Protein AF-A0A2K8U9H6-F1 (afdb_monomer_lite)

Radius of gyration: 24.26 Å; chains: 1; bounding box: 60×61×40 Å

pLDDT: mean 83.41, std 13.48, range [53.53, 96.38]

Organism: NCBI:txid1166950

Secondary structure (DSSP, 8-state):
-HHHHHHHHHHHHHHHHHHHTT--------EEEEE-TTS-EEEEE----SS-----EEEE-TT-EEEEEPTTSSEEEEEE-SS-EEEEEETTEEEEEEEEE--PPPPP-

Sequence (109 aa):
MTFQLIGRAALAVFAAGALGLVCAPAPACTTFRIQSQDGAWLIGRSMEFGMSLDSQVMLVPRGYRLTSTRPDLKPGMDWTVKHGFAGINALGKDLSTLAIFAVGRRPRA

Structure (mmCIF, N/CA/C/O backbone):
data_AF-A0A2K8U9H6-F1
#
_entry.id   AF-A0A2K8U9H6-F1
#
loop_
_atom_site.group_PDB
_atom_site.id
_atom_site.type_symbol
_atom_site.label_atom_id
_atom_site.label_alt_id
_atom_site.label_comp_id
_atom_site.label_asym_id
_atom_site.label_entity_id
_atom_site.label_seq_id
_atom_site.pdbx_PDB_ins_code
_atom_site.Cartn_x
_atom_site.Cartn_y
_atom_site.Cartn_z
_atom_site.occupancy
_atom_site.B_iso_or_equiv
_atom_site.auth_seq_id
_atom_site.auth_comp_id
_atom_site.auth_asym_id
_atom_site.auth_atom_id
_atom_site.pdbx_PDB_model_num
ATOM 1 N N . MET A 1 1 ? 41.915 43.787 -13.543 1.00 53.56 1 MET A N 1
ATOM 2 C CA . MET A 1 1 ? 41.927 42.515 -12.776 1.00 53.56 1 MET A CA 1
ATOM 3 C C . MET A 1 1 ? 40.911 42.466 -11.631 1.00 53.56 1 MET A C 1
ATOM 5 O O . MET A 1 1 ? 40.362 41.402 -11.397 1.00 53.56 1 MET A O 1
ATOM 9 N N . THR A 1 2 ? 40.595 43.570 -10.947 1.00 54.91 2 THR A N 1
ATOM 10 C CA . THR A 1 2 ? 39.637 43.608 -9.817 1.00 54.91 2 THR A CA 1
ATOM 11 C C . THR A 1 2 ? 38.164 43.421 -10.220 1.00 54.91 2 THR A C 1
ATOM 13 O O . THR A 1 2 ? 37.440 42.691 -9.551 1.00 54.91 2 THR A O 1
ATOM 16 N N . PHE A 1 3 ? 37.726 43.976 -11.357 1.00 55.84 3 PHE A N 1
ATOM 17 C CA . PHE A 1 3 ? 36.334 43.859 -11.840 1.00 55.84 3 PHE A CA 1
ATOM 18 C C . PHE A 1 3 ? 35.919 42.415 -12.200 1.00 55.84 3 PHE A C 1
ATOM 20 O O . PHE A 1 3 ? 34.780 42.009 -11.979 1.00 55.84 3 PHE A O 1
ATOM 27 N N . GLN A 1 4 ? 36.859 41.604 -12.699 1.00 57.62 4 GLN A N 1
ATOM 28 C CA . GLN A 1 4 ? 36.622 40.193 -13.041 1.00 57.62 4 GLN A CA 1
ATOM 29 C C . GLN A 1 4 ? 36.521 39.290 -11.801 1.00 57.62 4 GLN A C 1
ATOM 31 O O . GLN A 1 4 ? 35.800 38.295 -11.825 1.00 57.62 4 GLN A O 1
ATOM 36 N N . LEU A 1 5 ? 37.217 39.632 -10.711 1.00 56.38 5 LEU A N 1
ATOM 37 C CA . LEU A 1 5 ? 37.144 38.909 -9.436 1.00 56.38 5 LEU A CA 1
ATOM 38 C C . LEU A 1 5 ? 35.804 39.154 -8.728 1.00 56.38 5 LEU A C 1
ATOM 40 O O . LEU A 1 5 ? 35.196 38.205 -8.238 1.00 56.38 5 LEU A O 1
ATOM 44 N N . ILE A 1 6 ? 35.301 40.394 -8.762 1.00 61.53 6 ILE A N 1
ATOM 45 C CA . ILE A 1 6 ? 33.992 40.763 -8.196 1.00 61.53 6 ILE A CA 1
ATOM 46 C C . ILE A 1 6 ? 32.854 40.058 -8.951 1.00 61.53 6 ILE A C 1
ATOM 48 O O . ILE A 1 6 ? 31.961 39.500 -8.320 1.00 61.53 6 ILE A O 1
ATOM 52 N N . GLY A 1 7 ? 32.916 39.990 -10.288 1.00 62.94 7 GLY A N 1
ATOM 53 C CA . GLY A 1 7 ? 31.912 39.283 -11.095 1.00 62.94 7 GLY A CA 1
ATOM 54 C C . GLY A 1 7 ? 31.860 37.770 -10.836 1.00 62.94 7 GLY A C 1
ATOM 55 O O . GLY A 1 7 ? 30.779 37.191 -10.767 1.00 62.94 7 GLY A O 1
ATOM 56 N N . ARG A 1 8 ? 33.016 37.123 -10.626 1.00 68.50 8 ARG A N 1
ATOM 57 C CA . ARG A 1 8 ? 33.093 35.683 -10.307 1.00 68.50 8 ARG A CA 1
ATOM 58 C C . ARG A 1 8 ? 32.609 35.375 -8.891 1.00 68.50 8 ARG A 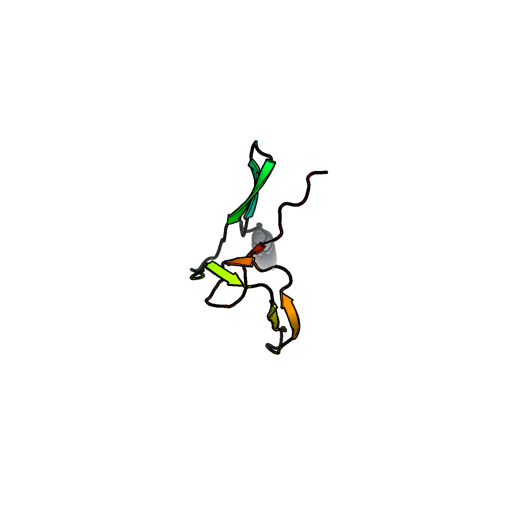C 1
ATOM 60 O O . ARG A 1 8 ? 31.921 34.378 -8.699 1.00 68.50 8 ARG A O 1
ATOM 67 N N . ALA A 1 9 ? 32.934 36.233 -7.924 1.00 69.38 9 ALA A N 1
ATOM 68 C CA . ALA A 1 9 ? 32.435 36.113 -6.556 1.00 69.38 9 ALA A CA 1
ATOM 69 C C . ALA A 1 9 ? 30.914 36.327 -6.493 1.00 69.38 9 ALA A C 1
ATOM 71 O O . ALA A 1 9 ? 30.213 35.532 -5.874 1.00 69.38 9 ALA A O 1
ATOM 72 N N . ALA A 1 10 ? 30.391 37.335 -7.201 1.00 71.88 10 ALA A N 1
ATOM 73 C CA . ALA A 1 10 ? 28.955 37.582 -7.296 1.00 71.88 10 ALA A CA 1
ATOM 74 C C . ALA A 1 10 ? 28.209 36.399 -7.937 1.00 71.88 10 ALA A C 1
ATOM 76 O O . ALA A 1 10 ? 27.188 35.965 -7.409 1.00 71.88 10 ALA A O 1
ATOM 77 N N . LEU A 1 11 ? 28.749 35.819 -9.017 1.00 73.25 11 LEU A N 1
ATOM 78 C CA . LEU A 1 11 ? 28.163 34.648 -9.676 1.00 73.25 11 LEU A CA 1
ATOM 79 C C . LEU A 1 11 ? 28.181 33.400 -8.775 1.00 73.25 11 LEU A C 1
ATOM 81 O O . LEU A 1 11 ? 27.200 32.662 -8.734 1.00 73.25 11 LEU A O 1
ATOM 85 N N . ALA A 1 12 ? 29.265 33.179 -8.024 1.00 74.75 12 ALA A N 1
ATOM 86 C CA . ALA A 1 12 ? 29.380 32.057 -7.093 1.00 74.75 12 ALA A CA 1
ATOM 87 C C . ALA A 1 12 ? 28.408 32.177 -5.905 1.00 74.75 12 ALA A C 1
ATOM 89 O O . ALA A 1 12 ? 27.791 31.187 -5.518 1.00 74.75 12 ALA A O 1
ATOM 90 N N . VAL A 1 13 ? 28.220 33.386 -5.364 1.00 75.94 13 VAL A N 1
ATOM 91 C CA . VAL A 1 13 ? 27.244 33.656 -4.294 1.00 75.94 13 VAL A CA 1
ATOM 92 C C . VAL A 1 13 ? 25.811 33.473 -4.799 1.00 75.94 13 VAL A C 1
ATOM 94 O O . VAL A 1 13 ? 24.995 32.867 -4.108 1.00 75.94 13 VAL A O 1
ATOM 97 N N . PHE A 1 14 ? 25.510 33.921 -6.021 1.00 74.62 14 PHE A N 1
ATOM 98 C CA . PHE A 1 14 ? 24.191 33.731 -6.628 1.00 74.62 14 PHE A CA 1
ATOM 99 C C . PHE A 1 14 ? 23.891 32.248 -6.896 1.00 74.62 14 PHE A C 1
ATOM 101 O O . PHE A 1 14 ? 22.796 31.775 -6.602 1.00 74.62 14 PHE A O 1
ATOM 108 N N . ALA A 1 15 ? 24.878 31.489 -7.386 1.00 72.88 15 ALA A N 1
ATOM 109 C CA . ALA A 1 15 ? 24.754 30.048 -7.606 1.00 72.88 15 ALA A CA 1
ATOM 110 C C . ALA A 1 15 ? 24.584 29.264 -6.291 1.00 72.88 15 ALA A C 1
ATOM 112 O O . ALA A 1 15 ? 23.748 28.364 -6.216 1.00 72.88 15 ALA A O 1
ATOM 113 N N . ALA A 1 16 ? 25.320 29.629 -5.236 1.00 70.25 16 ALA A N 1
ATOM 114 C CA . ALA A 1 16 ? 25.175 29.022 -3.912 1.00 70.25 16 ALA A CA 1
ATOM 115 C C . ALA A 1 16 ? 23.814 29.349 -3.266 1.00 70.25 16 ALA A C 1
ATOM 117 O O . ALA A 1 16 ? 23.185 28.470 -2.678 1.00 70.25 16 ALA A O 1
ATOM 118 N N . GLY A 1 17 ? 23.323 30.585 -3.426 1.00 68.75 17 GLY A N 1
ATOM 119 C CA . GLY A 1 17 ? 21.992 30.995 -2.969 1.00 68.75 17 GLY A CA 1
ATOM 120 C C . GLY A 1 17 ? 20.856 30.276 -3.704 1.00 68.75 17 GLY A C 1
ATOM 121 O O . GLY A 1 17 ? 19.891 29.849 -3.074 1.00 68.75 17 GLY A O 1
ATOM 122 N N . ALA A 1 18 ? 20.994 30.067 -5.017 1.00 65.81 18 ALA A N 1
ATOM 123 C CA . ALA A 1 18 ? 20.020 29.323 -5.815 1.00 65.81 18 ALA A CA 1
ATOM 124 C C . ALA A 1 18 ? 19.961 27.832 -5.435 1.00 65.81 18 ALA A C 1
ATOM 126 O O . ALA A 1 18 ? 18.876 27.256 -5.400 1.00 65.81 18 ALA A O 1
ATOM 127 N N . LEU A 1 19 ? 21.100 27.212 -5.099 1.00 62.56 19 LEU A N 1
ATOM 128 C CA . LEU A 1 19 ? 21.152 25.801 -4.701 1.00 62.56 19 LEU A CA 1
ATOM 129 C C . LEU A 1 19 ? 20.557 25.557 -3.300 1.00 62.56 19 LEU A C 1
ATOM 131 O O . LEU A 1 19 ? 19.986 24.497 -3.052 1.00 62.56 19 LEU A O 1
ATOM 135 N N . GLY A 1 20 ? 20.637 26.544 -2.401 1.00 62.81 20 GLY A N 1
ATOM 136 C CA . GLY A 1 20 ? 20.049 26.471 -1.058 1.00 62.81 20 GLY A CA 1
ATOM 137 C C . GLY A 1 20 ? 18.516 26.561 -1.020 1.00 62.81 20 GLY A C 1
ATOM 138 O O . GLY A 1 20 ? 17.906 26.083 -0.066 1.00 62.81 20 GLY A O 1
ATOM 139 N N . LEU A 1 21 ? 17.876 27.127 -2.053 1.00 60.75 21 LEU A N 1
ATOM 140 C CA . LEU A 1 21 ? 16.424 27.371 -2.080 1.00 60.75 21 LEU A CA 1
ATOM 141 C C . LEU A 1 21 ? 15.574 26.147 -2.479 1.00 60.75 21 LEU A C 1
ATOM 143 O O . LEU A 1 21 ? 14.353 26.184 -2.352 1.00 60.75 21 LEU A O 1
ATOM 147 N N . VAL A 1 22 ? 16.189 25.066 -2.971 1.00 60.56 22 VAL A N 1
ATOM 148 C CA . VAL A 1 22 ? 15.474 23.927 -3.592 1.00 60.56 22 VAL A CA 1
ATOM 149 C C . VAL A 1 22 ? 15.035 22.863 -2.572 1.00 60.56 22 VAL A C 1
ATOM 151 O O . VAL A 1 22 ? 14.282 21.955 -2.905 1.00 60.56 22 VAL A O 1
ATOM 154 N N . CYS A 1 23 ? 15.463 22.963 -1.310 1.00 58.97 23 CYS A N 1
ATOM 155 C CA . CYS A 1 23 ? 15.212 21.933 -0.293 1.00 58.97 23 CYS A CA 1
ATOM 156 C C . CYS A 1 23 ? 13.963 22.197 0.574 1.00 58.97 23 CYS A C 1
ATOM 158 O O . CYS A 1 23 ? 13.911 21.798 1.738 1.00 58.97 23 CYS A O 1
ATOM 160 N N . ALA A 1 24 ? 12.954 22.899 0.049 1.00 65.69 24 ALA A N 1
ATOM 161 C CA . ALA A 1 24 ? 11.684 23.031 0.759 1.00 65.69 24 ALA A CA 1
ATOM 162 C C . ALA A 1 24 ? 10.929 21.685 0.719 1.00 65.69 24 ALA A C 1
ATOM 164 O O . ALA A 1 24 ? 10.813 21.099 -0.361 1.00 65.69 24 ALA A O 1
ATOM 165 N N . PRO A 1 25 ? 10.405 21.173 1.851 1.00 66.94 25 PRO A N 1
ATOM 166 C CA . PRO A 1 25 ? 9.582 19.970 1.840 1.00 66.94 25 PRO A CA 1
ATOM 167 C C . PRO A 1 25 ? 8.340 20.232 0.984 1.00 66.94 25 PRO A C 1
ATOM 169 O O . PRO A 1 25 ? 7.498 21.060 1.330 1.00 66.94 25 PRO A O 1
ATOM 172 N N . ALA A 1 26 ? 8.235 19.542 -0.150 1.00 67.56 26 ALA A N 1
ATOM 173 C CA . ALA A 1 26 ? 7.024 19.574 -0.950 1.00 67.56 26 ALA A CA 1
ATOM 174 C C . ALA A 1 26 ? 5.906 18.870 -0.157 1.00 67.56 26 ALA A C 1
ATOM 176 O O . ALA A 1 26 ? 6.110 17.726 0.264 1.00 67.56 26 ALA A O 1
ATOM 177 N N . PRO A 1 27 ? 4.747 19.513 0.076 1.00 69.69 27 PRO A N 1
ATOM 178 C CA . PRO A 1 27 ? 3.604 18.828 0.664 1.00 69.69 27 PRO A CA 1
ATOM 179 C C . PRO A 1 27 ? 3.213 17.658 -0.248 1.00 69.69 27 PRO A C 1
ATOM 181 O O . PRO A 1 27 ? 2.879 17.849 -1.415 1.00 69.69 27 PRO A O 1
ATOM 184 N N . ALA A 1 28 ? 3.323 16.445 0.286 1.00 80.94 28 ALA A N 1
ATOM 185 C CA . ALA A 1 28 ? 3.035 15.190 -0.400 1.00 80.94 28 ALA A CA 1
ATOM 186 C C . ALA A 1 28 ? 1.964 14.406 0.383 1.00 80.94 28 ALA A C 1
ATOM 188 O O . ALA A 1 28 ? 1.231 14.989 1.186 1.00 80.94 28 ALA A O 1
ATOM 189 N N . CYS A 1 29 ? 1.908 13.085 0.177 1.00 88.62 29 CYS A N 1
ATOM 190 C CA . CYS A 1 29 ? 0.973 12.170 0.839 1.00 88.62 29 CYS A CA 1
ATOM 191 C C . CYS A 1 29 ? 0.856 12.441 2.343 1.00 88.62 29 CYS A C 1
ATOM 193 O O . CYS A 1 29 ? 1.802 12.221 3.101 1.00 88.62 29 CYS A O 1
ATOM 195 N N . THR A 1 30 ? -0.329 12.870 2.779 1.00 90.38 30 THR A N 1
ATOM 196 C CA . THR A 1 30 ? -0.641 13.111 4.190 1.00 90.38 30 THR A CA 1
ATOM 197 C C . THR A 1 30 ? -1.596 12.039 4.696 1.00 90.38 30 THR A C 1
ATOM 199 O O . THR A 1 30 ? -2.557 11.673 4.028 1.00 90.38 30 THR A O 1
ATOM 202 N N . THR A 1 31 ? -1.342 11.509 5.893 1.00 92.00 31 THR A N 1
ATOM 203 C CA . THR A 1 31 ? -2.210 10.515 6.541 1.00 92.00 31 THR A CA 1
ATOM 204 C C . THR A 1 31 ? -2.654 11.024 7.901 1.00 92.00 31 THR A C 1
ATOM 206 O O . THR A 1 31 ? -1.844 11.522 8.680 1.00 92.00 31 THR A O 1
ATOM 209 N N . PHE A 1 32 ? -3.937 10.856 8.209 1.00 93.06 32 PHE A N 1
ATOM 210 C CA . PHE A 1 32 ? -4.507 11.183 9.510 1.00 93.06 32 PHE A CA 1
ATOM 211 C C . PHE A 1 32 ? -5.415 10.059 10.004 1.00 93.06 32 PHE A C 1
ATOM 213 O O . PHE A 1 32 ? -5.886 9.217 9.237 1.00 93.06 32 PHE A O 1
ATOM 220 N N . ARG A 1 33 ? -5.669 10.045 11.314 1.00 94.19 33 ARG A N 1
ATOM 221 C CA . ARG A 1 33 ? -6.614 9.118 11.936 1.00 94.19 33 ARG A CA 1
ATOM 222 C C . ARG A 1 33 ? -7.570 9.857 12.855 1.00 94.19 33 ARG A C 1
ATOM 224 O O . ARG A 1 33 ? -7.165 10.796 13.535 1.00 94.19 33 ARG A O 1
ATOM 231 N N . ILE A 1 34 ? -8.809 9.393 12.901 1.00 95.12 34 ILE A N 1
ATOM 232 C CA . ILE A 1 34 ? -9.856 9.901 13.784 1.00 95.12 34 ILE A CA 1
ATOM 233 C C . ILE A 1 34 ? -10.362 8.729 14.616 1.00 95.12 34 ILE A C 1
ATOM 235 O O . ILE A 1 34 ? -10.591 7.643 14.080 1.00 95.12 34 ILE A O 1
ATOM 239 N N . GLN A 1 35 ? -10.521 8.946 15.920 1.00 95.50 35 GLN A N 1
ATOM 240 C CA . GLN A 1 35 ? -11.227 8.012 16.788 1.00 95.50 35 GLN A CA 1
ATOM 241 C C . GLN A 1 35 ? -12.675 8.470 16.926 1.00 95.50 35 GLN A C 1
ATO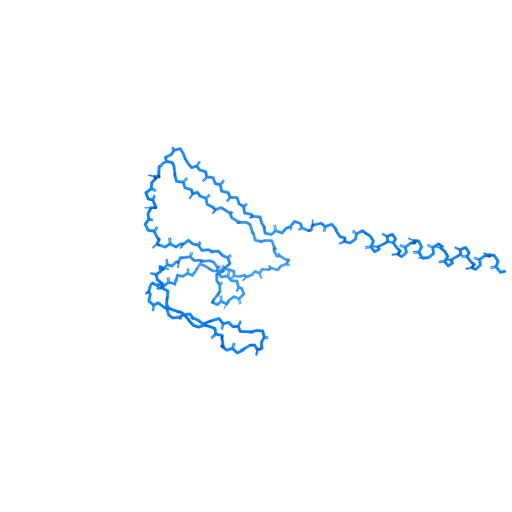M 243 O O . GLN A 1 35 ? -12.930 9.619 17.286 1.00 95.50 35 GLN A O 1
ATOM 248 N N . SER A 1 36 ? -13.621 7.589 16.630 1.00 93.56 36 SER A N 1
ATOM 249 C CA . SER A 1 36 ? -15.031 7.839 16.903 1.00 93.56 36 SER A CA 1
ATOM 250 C C . SER A 1 36 ? -15.337 7.661 18.394 1.00 93.56 36 SER A C 1
ATOM 252 O O . SER A 1 36 ? -14.584 7.018 19.130 1.00 93.56 36 SER A O 1
ATOM 254 N N . GLN A 1 37 ? -16.462 8.214 18.854 1.00 94.75 37 GLN A N 1
ATOM 255 C CA . GLN A 1 37 ? -16.864 8.140 20.267 1.00 94.75 37 GLN A CA 1
ATOM 256 C C . GLN A 1 37 ? -17.129 6.699 20.739 1.00 94.75 37 GLN A C 1
ATOM 258 O O . GLN A 1 37 ? -16.894 6.373 21.898 1.00 94.75 37 GLN A O 1
ATOM 263 N N . ASP A 1 38 ? -17.561 5.815 19.837 1.00 92.94 38 ASP A N 1
ATOM 264 C CA . ASP A 1 38 ? -17.729 4.376 20.083 1.00 92.94 38 ASP A CA 1
ATOM 265 C C . ASP A 1 38 ? -16.403 3.585 20.016 1.00 92.94 38 ASP A C 1
ATOM 267 O O . ASP A 1 38 ? -16.377 2.372 20.245 1.00 92.94 38 ASP A O 1
ATOM 271 N N . GLY A 1 39 ? -15.280 4.268 19.766 1.00 89.38 39 GLY A N 1
ATOM 272 C CA . GLY A 1 39 ? -13.925 3.726 19.842 1.00 89.38 39 GLY A CA 1
ATOM 273 C C . GLY A 1 39 ? -13.391 3.115 18.545 1.00 89.38 39 GLY A C 1
ATOM 274 O O . GLY A 1 39 ? -12.335 2.479 18.579 1.00 89.38 39 GLY A O 1
ATOM 275 N N . ALA A 1 40 ? -14.081 3.283 17.413 1.00 89.19 40 ALA A N 1
ATOM 276 C CA . ALA A 1 40 ? -13.573 2.870 16.109 1.00 89.19 40 ALA A CA 1
ATOM 277 C C . ALA A 1 40 ? -12.500 3.845 15.595 1.00 89.19 40 ALA A C 1
ATOM 279 O O . ALA A 1 40 ? -12.518 5.039 15.887 1.00 89.19 40 ALA A O 1
ATOM 280 N N . TRP A 1 41 ? -11.558 3.327 14.807 1.00 90.62 41 TRP A N 1
ATOM 281 C CA . TRP A 1 41 ? -10.525 4.128 14.153 1.00 90.62 41 TRP A CA 1
ATOM 282 C C . TRP A 1 41 ? -10.839 4.281 12.670 1.00 90.62 41 TRP A C 1
ATOM 284 O O . TRP A 1 41 ? -11.000 3.286 11.964 1.00 90.62 41 TRP A O 1
ATOM 294 N N . LEU A 1 42 ? -10.874 5.522 12.197 1.00 90.81 42 LEU A N 1
ATOM 295 C CA . LEU A 1 42 ? -10.944 5.867 10.783 1.00 90.81 42 LEU A CA 1
ATOM 296 C C . LEU A 1 42 ? -9.576 6.394 10.358 1.00 90.81 42 LEU A C 1
ATOM 298 O O . LEU A 1 42 ? -9.016 7.253 11.035 1.00 90.81 42 LEU A O 1
ATOM 302 N N . ILE A 1 43 ? -9.036 5.886 9.253 1.00 92.12 43 ILE A N 1
ATOM 303 C CA . ILE A 1 43 ? -7.746 6.316 8.702 1.00 92.12 43 ILE A CA 1
ATOM 304 C C . ILE A 1 43 ? -8.007 6.940 7.334 1.00 92.12 43 ILE A C 1
ATOM 306 O O . ILE A 1 43 ? -8.544 6.281 6.445 1.00 92.12 43 ILE A O 1
ATOM 310 N N . GLY A 1 44 ? -7.636 8.209 7.185 1.00 91.19 44 GLY A N 1
ATOM 311 C CA . GLY A 1 44 ? -7.713 8.962 5.939 1.00 91.19 44 GLY A CA 1
ATOM 312 C C . GLY A 1 44 ? -6.322 9.223 5.379 1.00 91.19 44 GLY A C 1
ATOM 313 O O . GLY A 1 44 ? -5.366 9.401 6.134 1.00 91.19 44 GLY A O 1
ATOM 314 N N . ARG A 1 45 ? -6.210 9.249 4.050 1.00 90.88 45 ARG A N 1
ATOM 315 C CA . ARG A 1 45 ? -4.979 9.603 3.342 1.00 90.88 45 ARG A CA 1
ATOM 316 C C . ARG A 1 45 ? -5.289 10.485 2.143 1.00 90.88 45 ARG A C 1
ATOM 318 O O . ARG A 1 45 ? -6.284 10.239 1.460 1.00 90.88 45 ARG A O 1
ATOM 325 N N . SER A 1 46 ? -4.432 11.451 1.875 1.00 90.38 46 SER A N 1
ATOM 326 C CA . SER A 1 46 ? -4.409 12.189 0.619 1.00 90.38 46 SER A CA 1
ATOM 327 C C . SER A 1 46 ? -3.381 11.585 -0.347 1.00 90.38 46 SER A C 1
ATOM 329 O O . SER A 1 46 ? -2.505 10.813 0.056 1.00 90.38 46 SER A O 1
ATOM 331 N N . MET A 1 47 ? -3.566 11.845 -1.644 1.00 89.12 47 MET A N 1
ATOM 332 C CA . MET A 1 47 ? -2.753 11.289 -2.729 1.00 89.12 47 MET A CA 1
ATOM 333 C C . MET A 1 47 ? -2.357 12.411 -3.697 1.00 89.12 47 MET A C 1
ATOM 335 O O . MET A 1 47 ? -3.033 12.675 -4.686 1.00 89.12 47 MET A O 1
ATOM 339 N N . GLU A 1 48 ? -1.268 13.096 -3.364 1.00 89.56 48 GLU A N 1
ATOM 340 C CA . GLU A 1 48 ? -0.725 14.250 -4.074 1.00 89.56 48 GLU A CA 1
ATOM 341 C C . GLU A 1 48 ? 0.230 13.795 -5.177 1.00 89.56 48 GLU A C 1
ATOM 343 O O . GLU A 1 48 ? 1.399 13.496 -4.929 1.00 89.56 48 GLU A O 1
ATOM 348 N N . PHE A 1 49 ? -0.270 13.759 -6.410 1.00 86.69 49 PHE A N 1
ATOM 349 C CA . PHE A 1 49 ? 0.531 13.506 -7.603 1.00 86.69 49 PHE A CA 1
ATOM 350 C C . PHE A 1 49 ? 0.258 14.584 -8.651 1.00 86.69 49 PHE A C 1
ATOM 352 O O . PHE A 1 49 ? -0.876 15.023 -8.823 1.00 86.69 49 PHE A O 1
ATOM 359 N N . GLY A 1 50 ? 1.296 14.989 -9.388 1.00 87.62 50 GLY A N 1
ATOM 360 C CA . GLY A 1 50 ? 1.175 15.950 -10.495 1.00 87.62 50 GLY A CA 1
ATOM 361 C C . GLY A 1 50 ? 0.460 15.398 -11.737 1.00 87.62 50 GLY A C 1
ATOM 362 O O . GLY A 1 50 ? 0.394 16.077 -12.756 1.00 87.62 50 GLY A O 1
ATOM 363 N N . MET A 1 51 ? -0.042 14.163 -11.671 1.00 90.50 51 MET A N 1
ATOM 364 C CA . MET A 1 51 ? -0.742 13.458 -12.742 1.00 90.50 51 MET A CA 1
ATOM 365 C C . MET A 1 51 ? -1.885 12.618 -12.163 1.00 90.50 51 MET A C 1
ATOM 367 O O . MET A 1 51 ? -1.814 12.198 -11.005 1.00 90.50 51 MET A O 1
ATOM 371 N N . SER A 1 52 ? -2.909 12.331 -12.977 1.00 90.19 52 SER A N 1
ATOM 372 C CA . SER A 1 52 ? -3.913 11.324 -12.613 1.00 90.19 52 SER A CA 1
ATOM 373 C C . SER A 1 52 ? -3.244 9.959 -12.488 1.00 90.19 52 SER A C 1
ATOM 375 O O . SER A 1 52 ? -2.429 9.576 -13.329 1.00 90.19 52 SER A O 1
ATOM 377 N N . LEU A 1 53 ? -3.596 9.229 -11.432 1.00 91.31 53 LEU A N 1
ATOM 378 C CA . LEU A 1 53 ? -3.164 7.848 -11.230 1.00 91.31 53 LEU A CA 1
ATOM 379 C C . LEU A 1 53 ? -4.210 6.827 -11.694 1.00 91.31 53 LEU A C 1
ATOM 381 O O . LEU A 1 53 ? -3.924 5.633 -11.642 1.00 91.31 53 LEU A O 1
ATOM 385 N N . ASP A 1 54 ? -5.396 7.284 -12.117 1.00 93.62 54 ASP A N 1
ATOM 386 C CA . ASP A 1 54 ? -6.531 6.450 -12.545 1.00 93.62 54 ASP A CA 1
ATOM 387 C C . ASP A 1 54 ? -6.825 5.307 -11.561 1.00 93.62 54 ASP A C 1
ATOM 389 O O . ASP A 1 54 ? -6.995 4.139 -11.915 1.00 93.62 54 ASP A O 1
ATOM 393 N N . SER A 1 55 ? -6.825 5.670 -10.279 1.00 92.25 55 SER A N 1
ATOM 394 C CA . SER A 1 55 ? -6.894 4.742 -9.162 1.00 92.25 55 SER A CA 1
ATOM 395 C C . SER A 1 55 ? -8.265 4.072 -9.040 1.00 92.25 55 SER A C 1
ATOM 397 O O . SER A 1 55 ?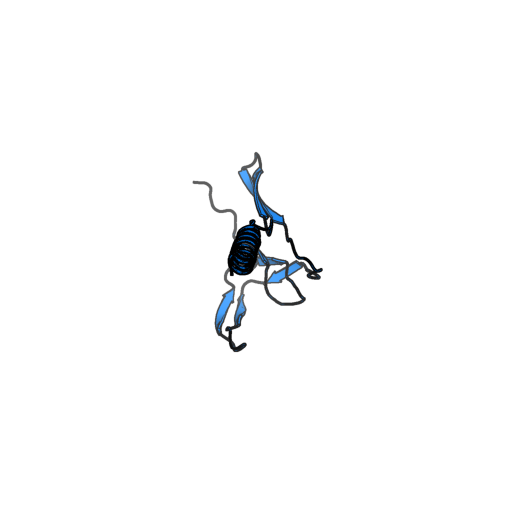 -9.311 4.720 -9.070 1.00 92.25 55 SER A O 1
ATOM 399 N N . GLN A 1 56 ? -8.253 2.765 -8.810 1.00 93.75 56 GLN A N 1
ATOM 400 C CA . GLN A 1 56 ? -9.415 1.899 -8.645 1.00 93.75 56 GLN A CA 1
ATOM 401 C C . GLN A 1 56 ? -9.362 1.183 -7.296 1.00 93.75 56 GLN A C 1
ATOM 403 O O . GLN A 1 56 ? -8.291 0.888 -6.757 1.00 93.75 56 GLN A O 1
ATOM 408 N N . VAL A 1 57 ? -10.539 0.870 -6.754 1.00 93.00 57 VAL A N 1
ATOM 409 C CA . VAL A 1 57 ? -10.649 -0.013 -5.590 1.00 93.00 57 VAL A CA 1
ATOM 410 C C . VAL A 1 57 ? -10.401 -1.446 -6.043 1.00 93.00 57 VAL A C 1
ATOM 412 O O . VAL A 1 57 ? -11.044 -1.929 -6.971 1.00 93.00 57 VAL A O 1
ATOM 415 N N . MET A 1 58 ? -9.497 -2.134 -5.355 1.00 93.44 58 MET A N 1
ATOM 416 C CA . MET A 1 58 ? -9.191 -3.538 -5.595 1.00 93.44 58 MET A CA 1
ATOM 417 C C . MET A 1 58 ? -9.409 -4.376 -4.339 1.00 93.44 58 MET A C 1
ATOM 419 O O . MET A 1 58 ? -9.237 -3.907 -3.211 1.00 93.44 58 MET A O 1
ATOM 423 N N . LEU A 1 59 ? -9.769 -5.638 -4.547 1.00 93.62 59 LEU A N 1
ATOM 424 C CA . LEU A 1 59 ? -10.044 -6.615 -3.501 1.00 93.62 59 LEU A CA 1
ATOM 425 C C . LEU A 1 59 ? -9.088 -7.791 -3.668 1.00 93.62 59 LEU A C 1
ATOM 427 O O . LEU A 1 59 ? -9.073 -8.43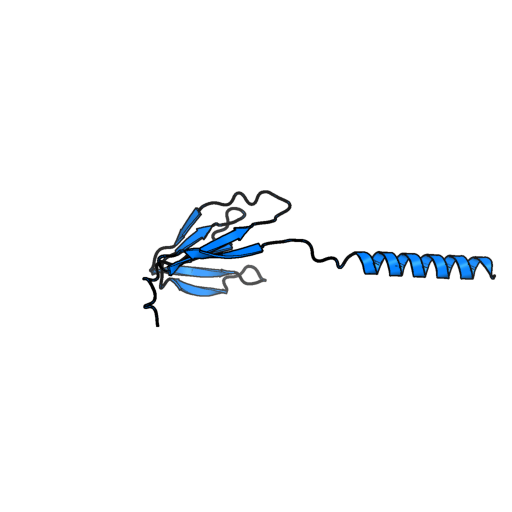7 -4.712 1.00 93.62 59 LEU A O 1
ATOM 431 N N . VAL A 1 60 ? -8.315 -8.087 -2.626 1.00 94.19 60 VAL A N 1
ATOM 432 C CA . VAL A 1 60 ? -7.397 -9.228 -2.603 1.00 94.19 60 VAL A CA 1
ATOM 433 C C . VAL A 1 60 ? -7.902 -10.237 -1.574 1.00 94.19 60 VAL A C 1
ATOM 435 O O . VAL A 1 60 ? -7.904 -9.934 -0.376 1.00 94.19 60 VAL A O 1
ATOM 438 N N . PRO A 1 61 ? -8.362 -11.429 -1.993 1.00 94.81 61 PRO A N 1
ATOM 439 C CA . PRO A 1 61 ? -8.927 -12.410 -1.078 1.00 94.81 61 PRO A CA 1
ATOM 440 C C . PRO A 1 61 ? -7.849 -13.128 -0.255 1.00 94.81 61 PRO A C 1
ATOM 442 O O . PRO A 1 61 ? -6.662 -13.156 -0.589 1.00 94.81 61 PRO A O 1
ATOM 445 N N . ARG A 1 62 ? -8.276 -13.764 0.841 1.00 94.75 62 ARG A N 1
ATOM 446 C CA . ARG A 1 62 ? -7.426 -14.694 1.594 1.00 94.75 62 ARG A CA 1
ATOM 447 C C . ARG A 1 62 ? -7.050 -15.884 0.707 1.00 94.75 62 ARG A C 1
ATOM 449 O O . ARG A 1 62 ? -7.884 -16.384 -0.037 1.00 94.75 62 ARG A O 1
ATOM 456 N N . GLY A 1 63 ? -5.813 -16.358 0.825 1.00 95.19 63 GLY A N 1
ATOM 457 C CA . GLY A 1 63 ? -5.293 -17.463 0.018 1.00 95.19 63 GLY A CA 1
ATOM 458 C C . GLY A 1 63 ? -4.748 -17.036 -1.347 1.00 95.19 63 GLY A C 1
ATOM 459 O O . GLY A 1 63 ? -4.181 -17.869 -2.046 1.00 95.19 63 GLY A O 1
ATOM 460 N N . TYR A 1 64 ? -4.863 -15.757 -1.717 1.00 94.38 64 TYR A N 1
ATOM 461 C CA . TYR A 1 64 ? -4.270 -15.245 -2.949 1.00 94.38 64 TYR A CA 1
ATOM 462 C C . TYR A 1 64 ? -2.738 -15.253 -2.861 1.00 94.38 64 TYR A C 1
ATOM 464 O O . TYR A 1 64 ? -2.181 -14.868 -1.829 1.00 94.38 64 TYR A O 1
ATOM 472 N N . ARG A 1 65 ? -2.050 -15.693 -3.921 1.00 94.81 65 ARG A N 1
ATOM 473 C CA . ARG A 1 65 ? -0.582 -15.675 -3.989 1.00 94.81 65 ARG A CA 1
ATOM 474 C C . ARG A 1 65 ? -0.120 -14.362 -4.617 1.00 94.81 65 ARG A C 1
ATOM 476 O O . ARG A 1 65 ? -0.526 -14.033 -5.725 1.00 94.81 65 ARG A O 1
ATOM 483 N N . LEU A 1 66 ? 0.719 -13.627 -3.896 1.00 92.56 66 LEU A N 1
ATOM 484 C CA . LEU A 1 66 ? 1.355 -12.394 -4.354 1.00 92.56 66 LEU A CA 1
ATOM 485 C C . LEU A 1 66 ? 2.851 -12.625 -4.519 1.00 92.56 66 LEU A C 1
ATOM 487 O O . LEU A 1 66 ? 3.434 -13.390 -3.755 1.00 92.56 66 LEU A O 1
ATOM 491 N N . THR A 1 67 ? 3.454 -11.919 -5.471 1.00 93.12 67 THR A N 1
ATOM 492 C CA . THR A 1 67 ? 4.896 -11.943 -5.722 1.00 93.12 67 THR A CA 1
ATOM 493 C C . THR A 1 67 ? 5.397 -10.512 -5.845 1.00 93.12 67 THR A C 1
ATOM 495 O O . THR A 1 67 ? 4.805 -9.713 -6.569 1.00 93.12 67 THR A O 1
ATOM 498 N N . SER A 1 68 ? 6.472 -10.166 -5.138 1.00 91.25 68 SER A N 1
ATOM 499 C CA . SER A 1 68 ? 7.089 -8.846 -5.263 1.00 91.25 68 SER A CA 1
ATOM 500 C C . SER A 1 68 ? 7.889 -8.717 -6.558 1.00 91.25 68 SER A C 1
ATOM 502 O O . SER A 1 68 ? 8.358 -9.705 -7.121 1.00 91.25 68 SER A O 1
ATOM 504 N N . THR A 1 69 ? 8.078 -7.483 -7.019 1.00 91.19 69 THR A N 1
ATOM 505 C CA . THR A 1 69 ? 8.931 -7.168 -8.171 1.00 91.19 69 THR A CA 1
ATOM 506 C C . THR A 1 69 ? 10.250 -6.594 -7.672 1.00 91.19 69 THR A C 1
ATOM 508 O O . THR A 1 69 ? 10.260 -5.654 -6.877 1.00 91.19 69 THR A O 1
ATOM 511 N N . ARG A 1 70 ? 11.375 -7.160 -8.118 1.00 92.12 70 ARG A N 1
ATOM 512 C CA . ARG A 1 70 ? 12.720 -6.667 -7.789 1.00 92.12 70 ARG A CA 1
ATOM 513 C C . ARG A 1 70 ? 13.099 -5.446 -8.644 1.00 92.12 70 ARG A C 1
ATOM 515 O O . ARG A 1 70 ? 12.487 -5.231 -9.689 1.00 92.12 70 ARG A O 1
ATOM 522 N N . PRO A 1 71 ? 14.135 -4.672 -8.261 1.00 93.31 71 PRO A N 1
ATOM 523 C CA . PRO A 1 71 ? 14.624 -3.553 -9.075 1.00 93.31 71 PRO A CA 1
ATOM 524 C C . PRO A 1 71 ? 15.056 -3.946 -10.497 1.00 93.31 71 PRO A C 1
ATOM 526 O O . PRO A 1 71 ? 14.975 -3.127 -11.403 1.00 93.31 71 PRO A O 1
ATOM 529 N N . ASP A 1 72 ? 15.467 -5.203 -10.715 1.00 94.88 72 ASP A N 1
ATOM 530 C CA . ASP A 1 72 ? 15.787 -5.763 -12.038 1.00 94.88 72 ASP A CA 1
ATOM 531 C C . ASP A 1 72 ? 14.548 -6.265 -12.809 1.00 94.88 72 ASP A C 1
ATOM 533 O O . ASP A 1 72 ? 14.689 -7.003 -13.782 1.00 94.88 72 ASP A O 1
ATOM 537 N N . LEU A 1 73 ? 13.339 -5.892 -12.369 1.00 90.50 73 LEU A N 1
ATOM 538 C CA . LEU A 1 73 ? 12.032 -6.274 -12.925 1.00 90.50 73 LEU A CA 1
ATOM 539 C C . LEU A 1 73 ? 11.727 -7.779 -12.908 1.00 90.50 73 LEU A C 1
ATOM 541 O O . LEU A 1 73 ? 10.755 -8.226 -13.518 1.00 90.50 73 LEU A O 1
ATOM 545 N N . LYS A 1 74 ? 12.517 -8.575 -12.186 1.00 94.38 74 LYS A N 1
ATOM 546 C CA . LYS A 1 74 ? 12.279 -10.012 -12.036 1.00 94.38 74 LYS A CA 1
ATOM 547 C C . LYS A 1 74 ? 11.412 -10.318 -10.808 1.00 94.38 74 LYS A C 1
ATOM 549 O O . LYS A 1 74 ? 11.375 -9.517 -9.868 1.00 94.38 74 LYS A O 1
ATOM 554 N N . PRO A 1 75 ? 10.769 -11.503 -10.764 1.00 93.19 75 PRO A N 1
ATOM 555 C CA . PRO A 1 75 ? 10.069 -11.970 -9.574 1.00 93.19 75 PRO A CA 1
ATOM 556 C C . PRO A 1 75 ? 10.984 -11.977 -8.345 1.00 93.19 75 PRO A C 1
ATOM 558 O O . PRO A 1 75 ? 12.144 -12.405 -8.415 1.00 93.19 75 PRO A O 1
ATOM 561 N N . GLY A 1 76 ? 10.465 -11.448 -7.243 1.00 94.06 76 GLY A N 1
ATOM 562 C CA . GLY A 1 76 ? 11.063 -11.434 -5.917 1.00 94.06 76 GLY A CA 1
ATOM 563 C C . GLY A 1 76 ? 10.415 -12.465 -4.998 1.00 94.06 76 GLY A C 1
ATOM 564 O O . GLY A 1 76 ? 10.168 -13.598 -5.397 1.00 94.06 76 GLY A O 1
ATOM 565 N N . MET A 1 77 ? 10.169 -12.064 -3.753 1.00 95.00 77 MET A N 1
ATOM 566 C CA . MET A 1 77 ? 9.545 -12.900 -2.727 1.00 95.00 77 MET A CA 1
ATOM 567 C C . MET A 1 77 ? 8.074 -13.152 -3.058 1.00 95.00 77 MET A C 1
ATOM 569 O O . MET A 1 77 ? 7.363 -12.205 -3.392 1.00 95.00 77 MET A O 1
ATOM 573 N N . ASP A 1 78 ? 7.611 -14.391 -2.900 1.00 95.31 78 ASP A N 1
ATOM 574 C CA . ASP A 1 78 ? 6.195 -14.737 -2.959 1.00 95.31 78 ASP A CA 1
ATOM 575 C C . ASP A 1 78 ? 5.624 -15.057 -1.573 1.00 95.31 78 ASP A C 1
ATOM 577 O O . ASP A 1 78 ? 6.317 -15.518 -0.665 1.00 95.31 78 ASP A O 1
ATOM 581 N N . TRP A 1 79 ? 4.337 -14.781 -1.387 1.00 95.25 79 TRP A N 1
ATOM 582 C CA . TRP A 1 79 ? 3.616 -15.142 -0.173 1.00 95.25 79 TRP A CA 1
ATOM 583 C C . TRP A 1 79 ? 2.141 -15.393 -0.461 1.00 95.25 79 TRP A C 1
ATOM 585 O O . TRP A 1 79 ? 1.564 -14.906 -1.432 1.00 95.25 79 TRP A O 1
ATOM 595 N N . THR A 1 80 ? 1.508 -16.158 0.426 1.00 96.38 80 THR A N 1
ATOM 596 C CA . THR A 1 80 ? 0.060 -16.380 0.403 1.00 96.38 80 THR A CA 1
ATOM 597 C C . THR A 1 80 ? -0.620 -15.442 1.396 1.00 96.38 80 THR A C 1
ATOM 599 O O . THR A 1 80 ? -0.264 -15.397 2.575 1.00 96.38 80 THR A O 1
ATOM 602 N N . VAL A 1 81 ? -1.611 -14.680 0.934 1.00 93.81 81 VAL A N 1
ATOM 603 C CA . VAL A 1 81 ? -2.325 -13.679 1.732 1.00 93.81 81 VAL A CA 1
ATOM 604 C C . VAL A 1 81 ? -3.097 -14.345 2.871 1.00 93.81 81 VAL A C 1
ATOM 606 O O . VAL A 1 81 ? -4.053 -15.090 2.653 1.00 93.81 81 VAL A O 1
ATOM 609 N N . LYS A 1 82 ? -2.717 -14.040 4.117 1.00 93.69 82 LYS A N 1
ATOM 610 C CA . LYS A 1 82 ? -3.401 -14.546 5.317 1.00 93.69 82 LYS A CA 1
ATOM 611 C C . LYS A 1 82 ? -4.712 -13.810 5.590 1.00 93.69 82 LYS A C 1
ATOM 613 O O . LYS A 1 82 ? -5.710 -14.440 5.917 1.00 93.69 82 LYS A O 1
ATOM 618 N N . HIS A 1 83 ? -4.739 -12.490 5.468 1.00 94.69 83 HIS A N 1
ATOM 619 C CA . HIS A 1 83 ? -5.947 -11.687 5.666 1.00 94.69 83 HIS A CA 1
ATOM 620 C C . HIS A 1 83 ? -6.247 -10.959 4.368 1.00 94.69 83 HIS A C 1
ATOM 622 O O . HIS A 1 83 ? -5.401 -10.202 3.900 1.00 94.69 83 HIS A O 1
ATOM 628 N N . GLY A 1 84 ? -7.421 -11.216 3.787 1.00 93.94 84 GLY A N 1
ATOM 629 C CA . GLY A 1 84 ? -7.853 -10.483 2.603 1.00 93.94 84 GLY A CA 1
ATOM 630 C C . GLY A 1 84 ? -7.963 -8.990 2.905 1.00 93.94 84 GLY A C 1
ATOM 631 O O . GLY A 1 84 ? -8.160 -8.604 4.061 1.00 93.94 84 GLY A O 1
ATOM 632 N N . PHE A 1 85 ? -7.811 -8.151 1.890 1.00 94.00 85 PHE A N 1
ATOM 633 C CA . PHE A 1 85 ? -7.839 -6.704 2.053 1.00 94.00 85 PHE A CA 1
ATOM 634 C C . PHE A 1 85 ? -8.507 -6.006 0.875 1.00 94.00 85 PHE A C 1
ATOM 636 O O . PHE A 1 85 ? -8.476 -6.491 -0.254 1.00 94.00 85 PHE A O 1
ATOM 643 N N . ALA A 1 86 ? -9.093 -4.847 1.158 1.00 94.38 86 ALA A N 1
ATOM 644 C CA . ALA A 1 86 ? -9.524 -3.894 0.148 1.00 94.38 86 ALA A CA 1
ATOM 645 C C . ALA A 1 86 ? -8.495 -2.765 0.092 1.00 94.38 86 ALA A C 1
ATOM 647 O O . ALA A 1 86 ? -8.123 -2.223 1.132 1.00 94.38 86 ALA A O 1
ATOM 648 N N . GLY A 1 87 ? -8.018 -2.419 -1.097 1.00 93.75 87 GLY A N 1
ATOM 649 C CA . GLY A 1 87 ? -7.028 -1.368 -1.305 1.00 93.75 87 GLY A CA 1
ATOM 650 C C . GLY A 1 87 ? -7.372 -0.482 -2.490 1.00 93.75 87 GLY A C 1
ATOM 651 O O . GLY A 1 87 ? -8.348 -0.720 -3.190 1.00 93.75 87 GLY A O 1
ATOM 652 N N . ILE A 1 88 ? -6.557 0.545 -2.708 1.00 94.50 88 ILE A N 1
ATOM 653 C CA . ILE A 1 88 ? -6.654 1.406 -3.893 1.00 94.50 88 ILE A CA 1
ATOM 654 C C . ILE A 1 88 ? -5.359 1.260 -4.677 1.00 94.50 88 ILE A C 1
ATOM 656 O O . ILE A 1 88 ? -4.279 1.372 -4.082 1.00 94.50 88 ILE A O 1
ATOM 660 N N . ASN A 1 89 ? -5.470 0.994 -5.974 1.00 93.31 89 ASN A N 1
ATOM 661 C CA . ASN A 1 89 ? -4.319 0.859 -6.851 1.00 93.31 89 ASN A CA 1
ATOM 662 C C . ASN A 1 89 ? -3.849 2.206 -7.424 1.00 93.31 89 ASN A C 1
ATOM 664 O O . ASN A 1 89 ? -4.365 3.262 -7.059 1.00 93.31 89 ASN A O 1
ATOM 668 N N . ALA A 1 90 ? -2.822 2.165 -8.268 1.00 92.00 90 ALA A N 1
ATOM 669 C CA . ALA A 1 90 ? -2.358 3.308 -9.042 1.00 92.00 90 ALA A CA 1
ATOM 670 C C . ALA A 1 90 ? -1.807 2.822 -10.387 1.00 92.00 90 ALA A C 1
ATOM 672 O O . ALA A 1 90 ? -1.218 1.740 -10.463 1.00 92.00 90 ALA A O 1
ATOM 673 N N . LEU A 1 91 ? -1.972 3.629 -11.437 1.00 92.12 91 LEU A N 1
ATOM 674 C CA . LEU A 1 91 ? -1.419 3.401 -12.777 1.00 92.12 91 LEU A CA 1
ATOM 675 C C . LEU A 1 91 ? -1.799 2.033 -13.378 1.00 92.12 91 LEU A C 1
ATOM 677 O O . LEU A 1 91 ? -1.003 1.416 -14.090 1.00 92.12 91 LEU A O 1
ATOM 681 N N . GLY A 1 92 ? -2.985 1.519 -13.030 1.00 88.19 92 GLY A N 1
ATOM 682 C CA . GLY A 1 92 ? -3.460 0.202 -13.466 1.00 88.19 92 GLY A CA 1
ATOM 683 C C . GLY A 1 92 ? -2.576 -0.973 -13.026 1.00 88.19 92 GLY A C 1
ATOM 684 O O . GLY A 1 92 ? -2.588 -2.018 -13.67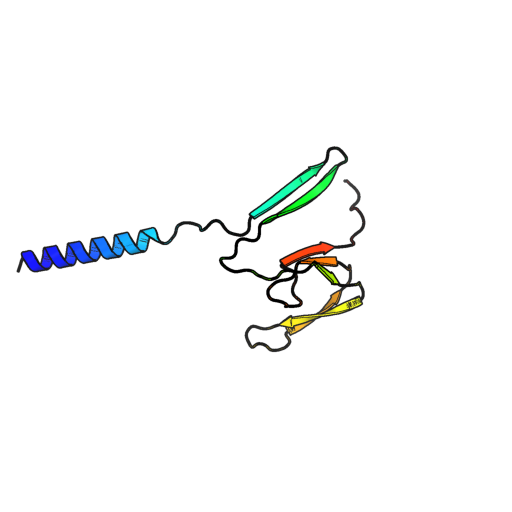1 1.00 88.19 92 GLY A O 1
ATOM 685 N N . LYS A 1 93 ? -1.756 -0.807 -11.979 1.00 87.50 93 LYS A N 1
ATOM 686 C CA . LYS A 1 93 ? -0.908 -1.875 -11.432 1.00 87.50 93 LYS A CA 1
ATOM 687 C C . LYS A 1 93 ? -1.601 -2.582 -10.280 1.00 87.50 93 LYS A C 1
ATOM 689 O O . LYS A 1 93 ? -2.238 -1.932 -9.461 1.00 87.50 93 LYS A O 1
ATOM 694 N N . ASP A 1 94 ? -1.376 -3.884 -10.145 1.00 84.31 94 ASP A N 1
ATOM 695 C CA . ASP A 1 94 ? -1.863 -4.688 -9.016 1.00 84.31 94 ASP A CA 1
ATOM 696 C C . ASP A 1 94 ? -1.024 -4.445 -7.744 1.00 84.31 94 ASP A C 1
ATOM 698 O O . ASP A 1 94 ? -0.416 -5.348 -7.170 1.00 84.31 94 ASP A O 1
ATOM 702 N N . LEU A 1 95 ? -0.954 -3.183 -7.315 1.00 85.56 95 LEU A N 1
ATOM 703 C CA . LEU A 1 95 ? -0.242 -2.710 -6.132 1.00 85.56 95 LEU A CA 1
ATOM 704 C C . LEU A 1 95 ? -1.160 -1.791 -5.325 1.00 85.56 95 LEU A C 1
ATOM 706 O O . LEU A 1 95 ? -1.679 -0.815 -5.855 1.00 85.56 95 LEU A O 1
ATOM 710 N N . SER A 1 96 ? -1.319 -2.050 -4.024 1.00 91.00 96 SER A N 1
ATOM 711 C CA . SER A 1 96 ? -2.092 -1.169 -3.138 1.00 91.00 96 SER A CA 1
ATOM 712 C C . SER A 1 96 ? -1.245 -0.012 -2.625 1.00 91.00 96 SER A C 1
ATOM 714 O O . SER A 1 96 ? -0.200 -0.245 -2.023 1.00 91.00 96 SER A O 1
ATOM 716 N N . THR A 1 97 ? -1.761 1.211 -2.722 1.00 89.50 97 THR A N 1
ATOM 717 C CA . THR A 1 97 ? -1.163 2.406 -2.094 1.00 89.50 97 THR A CA 1
ATOM 718 C C . THR A 1 97 ? -1.563 2.570 -0.621 1.00 89.50 97 THR A C 1
ATOM 720 O O . THR A 1 97 ? -0.795 3.080 0.181 1.00 89.50 97 THR A O 1
ATOM 723 N N . LEU A 1 98 ? -2.761 2.112 -0.247 1.00 91.06 98 LEU A N 1
ATOM 724 C CA . LEU A 1 98 ? -3.187 1.779 1.122 1.00 91.06 98 LEU A CA 1
ATOM 725 C C . LEU A 1 98 ? -4.449 0.938 1.079 1.00 91.06 98 LEU A C 1
ATOM 727 O O . LEU A 1 98 ? -5.227 0.982 0.118 1.00 91.06 98 LEU A O 1
ATOM 731 N N . ALA A 1 99 ? -4.584 0.144 2.130 1.00 91.06 99 ALA A N 1
ATOM 732 C CA . ALA A 1 99 ? -5.543 -0.921 2.246 1.00 91.06 99 ALA A CA 1
ATOM 733 C C . ALA A 1 99 ? -6.084 -1.038 3.671 1.00 91.06 99 ALA A C 1
ATOM 735 O O . ALA A 1 99 ? -5.417 -0.682 4.643 1.00 91.06 99 ALA A O 1
ATOM 736 N N . ILE A 1 100 ? -7.285 -1.597 3.768 1.00 91.94 100 ILE A N 1
ATOM 737 C CA . ILE A 1 100 ? -7.880 -2.088 5.002 1.00 91.94 100 ILE A CA 1
ATOM 738 C C . ILE A 1 100 ? -7.964 -3.611 4.931 1.00 91.94 100 ILE A C 1
ATOM 740 O O . ILE A 1 100 ? -8.481 -4.181 3.969 1.00 91.94 100 ILE A O 1
ATOM 744 N N . PHE A 1 101 ? -7.433 -4.276 5.952 1.00 90.69 101 PHE A N 1
ATOM 745 C CA . PHE A 1 101 ? -7.445 -5.730 6.037 1.00 90.69 101 PHE A CA 1
ATOM 746 C C . PHE A 1 101 ? -8.697 -6.216 6.765 1.00 90.69 101 PHE A C 1
ATOM 748 O O . PHE A 1 101 ? -9.102 -5.642 7.776 1.00 90.69 101 PHE A O 1
ATOM 755 N N . ALA A 1 102 ? -9.245 -7.340 6.312 1.00 85.12 102 ALA A N 1
ATOM 756 C CA . ALA A 1 102 ? -10.255 -8.114 7.019 1.00 85.12 102 ALA A CA 1
ATOM 757 C C . ALA A 1 102 ? -9.612 -8.860 8.203 1.00 85.12 102 ALA A C 1
ATOM 759 O O . ALA A 1 102 ? -9.451 -10.085 8.217 1.00 85.12 102 ALA A O 1
ATOM 760 N N . VAL A 1 103 ? -9.183 -8.089 9.198 1.00 77.94 103 VAL A N 1
ATOM 761 C CA . VAL A 1 103 ? -8.761 -8.568 10.511 1.00 77.94 103 VAL A CA 1
ATOM 762 C C . VAL A 1 103 ? -9.890 -8.174 11.453 1.00 77.94 103 VAL A C 1
ATOM 764 O O . VAL A 1 103 ? -10.246 -7.000 11.517 1.00 77.94 103 VAL A O 1
ATOM 767 N N . GLY A 1 104 ? -10.507 -9.145 12.132 1.00 62.41 104 GLY A N 1
ATOM 768 C CA . GLY A 1 104 ? -11.556 -8.856 13.116 1.00 62.41 104 GLY A CA 1
ATOM 769 C C . GLY A 1 104 ? -11.098 -7.798 14.128 1.00 62.41 104 GLY A C 1
ATOM 770 O O . GLY A 1 104 ? -9.895 -7.608 14.327 1.00 62.41 104 GLY A O 1
ATOM 771 N N . ARG A 1 105 ? -12.046 -7.087 14.756 1.00 62.00 105 ARG A N 1
ATOM 772 C CA . ARG A 1 105 ? -11.735 -6.057 15.763 1.00 62.00 105 ARG A CA 1
ATOM 773 C C . ARG A 1 105 ? -10.729 -6.622 16.771 1.00 62.00 105 ARG A C 1
ATOM 775 O O . ARG A 1 105 ? -11.005 -7.643 17.398 1.00 62.00 105 ARG A O 1
ATOM 782 N N . ARG A 1 106 ? -9.566 -5.975 16.924 1.00 59.34 106 ARG A N 1
ATOM 783 C CA . ARG A 1 106 ? -8.664 -6.330 18.024 1.00 59.34 106 ARG A CA 1
ATOM 784 C C . ARG A 1 106 ? -9.407 -6.069 19.341 1.00 59.34 106 ARG A C 1
ATOM 786 O O . ARG A 1 106 ? -10.033 -5.011 19.450 1.00 59.34 106 ARG A O 1
ATOM 793 N N . PRO A 1 107 ? -9.378 -7.001 20.310 1.00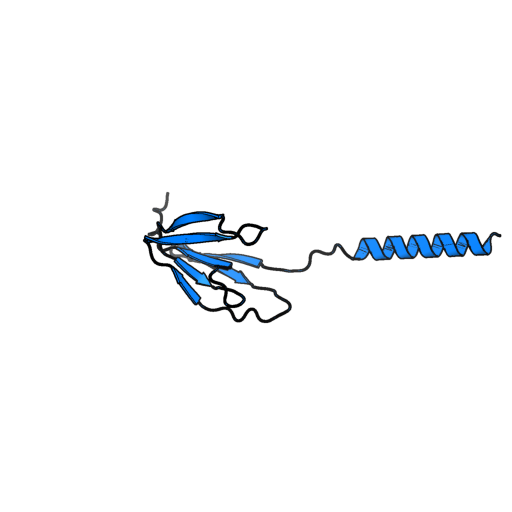 54.41 107 PRO A N 1
ATOM 794 C CA . PRO A 1 107 ? -9.946 -6.742 21.624 1.00 54.41 107 PRO A CA 1
ATOM 795 C C . PRO A 1 107 ? -9.262 -5.511 22.226 1.00 54.41 107 PRO A C 1
ATOM 797 O O . PRO A 1 107 ? -8.046 -5.347 22.098 1.00 54.41 107 PRO A O 1
ATOM 800 N N . ARG A 1 108 ? -10.063 -4.617 22.812 1.00 61.16 108 ARG A N 1
ATOM 801 C CA . ARG A 1 108 ? -9.547 -3.477 23.575 1.00 61.16 108 ARG A CA 1
ATOM 802 C C . ARG A 1 108 ? -8.842 -4.037 24.815 1.00 61.16 108 ARG A C 1
ATOM 804 O O . ARG A 1 108 ? -9.429 -4.881 25.488 1.00 61.16 108 ARG A O 1
ATOM 811 N N . ALA A 1 109 ? -7.592 -3.626 25.028 1.00 53.53 109 ALA A N 1
ATOM 812 C CA . ALA A 1 109 ? -6.900 -3.808 26.302 1.00 53.53 109 ALA A CA 1
ATOM 813 C C . ALA A 1 109 ? -7.474 -2.838 27.340 1.00 53.53 109 ALA A C 1
ATOM 815 O O . ALA A 1 109 ? -7.930 -1.749 26.909 1.00 53.53 109 ALA A O 1
#

Foldseek 3Di:
DVVVVVVVVVVVVVVVVVVVVPPDPDDAKDKDWDADPVGDIDIDIDGDDPDAFVKDKDKFQFQDKDWDADPVRDTDDIDTHHWIWIAIDGNPDPDGPDIDTPDPDDDDD

InterPro domains:
  IPR029055 Nucleophile aminohydrolases, N-terminal [SSF56235] (29-92)
  IPR029132 Choloylglycine hydrolase/NAAA C-terminal [PF02275] (29-71)
  IPR052193 Peptidase C59 family enzymes [PTHR35527] (13-94)